Protein AF-A0A9D8KAE5-F1 (afdb_monomer_lite)

pLDDT: mean 85.7, std 10.89, range [58.34, 97.38]

Foldseek 3Di:
DAADQDPNDRDDPVDHPQWPWDWDADPVRKIKTKGKNQDPDPCSVPPDDIDMDIAICPDVCRVVVVVVRVVVD

Sequence (73 aa):
MGLPLIDGRIVNDGAIFHAKEGVIEDKHGQRLGFSGSVNETPNGWTSNFETIQTFCSWKPGGAEAIDDLEAGF

Structure (mmCIF, N/CA/C/O backbone):
data_AF-A0A9D8KAE5-F1
#
_entry.id   AF-A0A9D8KAE5-F1
#
loop_
_atom_site.group_PDB
_atom_site.id
_atom_site.type_symbol
_atom_site.label_atom_id
_atom_site.label_alt_id
_atom_site.label_comp_id
_atom_site.label_asym_id
_atom_site.label_entity_id
_atom_site.label_seq_id
_atom_site.pdbx_PDB_ins_code
_atom_site.Cartn_x
_atom_site.Cartn_y
_atom_site.Cartn_z
_atom_site.occupancy
_atom_site.B_iso_or_equiv
_atom_site.auth_seq_id
_atom_site.auth_comp_id
_atom_site.auth_asym_id
_atom_site.auth_atom_id
_atom_site.pdbx_PDB_model_num
ATOM 1 N N . MET A 1 1 ? 1.347 -7.808 -13.361 1.00 58.34 1 MET A N 1
ATOM 2 C CA . MET A 1 1 ? 0.555 -6.584 -13.609 1.00 58.34 1 MET A CA 1
ATOM 3 C C . MET A 1 1 ? -0.912 -6.968 -13.578 1.00 58.34 1 MET A C 1
ATOM 5 O O . MET A 1 1 ? -1.286 -7.863 -14.328 1.00 58.34 1 MET A O 1
ATOM 9 N N . GLY A 1 2 ? -1.696 -6.380 -12.675 1.00 60.84 2 GLY A N 1
ATOM 10 C CA . GLY A 1 2 ? -3.141 -6.610 -12.605 1.00 60.84 2 GLY A CA 1
ATOM 11 C C . GLY A 1 2 ? -3.877 -5.793 -13.666 1.00 60.84 2 GLY A C 1
ATOM 12 O O . GLY A 1 2 ? -3.451 -4.685 -13.999 1.00 60.84 2 GLY A O 1
ATOM 13 N N . LEU A 1 3 ? -4.964 -6.345 -14.202 1.00 67.50 3 LEU A N 1
ATOM 14 C CA . LEU A 1 3 ? -5.901 -5.579 -15.020 1.00 67.50 3 LEU A CA 1
ATOM 15 C C . LEU A 1 3 ? -6.931 -4.917 -14.094 1.00 67.50 3 LEU A C 1
ATOM 17 O O . LEU A 1 3 ? -7.337 -5.558 -13.120 1.00 67.50 3 LEU A O 1
ATOM 21 N N . PRO A 1 4 ? -7.347 -3.669 -14.364 1.00 65.94 4 PRO A N 1
ATOM 22 C CA . PRO A 1 4 ? -8.358 -3.017 -13.549 1.00 65.94 4 PRO A CA 1
ATOM 23 C C . PRO A 1 4 ? -9.675 -3.796 -13.623 1.00 65.94 4 PRO A C 1
ATOM 25 O O . PRO A 1 4 ? -10.071 -4.288 -14.686 1.00 65.94 4 PRO A O 1
ATOM 28 N N . LEU A 1 5 ? -10.359 -3.896 -12.486 1.00 68.94 5 LEU A N 1
ATOM 29 C CA . LEU A 1 5 ? -11.720 -4.408 -12.407 1.00 68.94 5 LEU A CA 1
ATOM 30 C C . LEU A 1 5 ? -12.660 -3.213 -12.250 1.00 68.94 5 LEU A C 1
ATOM 32 O O . LEU A 1 5 ? -12.627 -2.545 -11.222 1.00 68.94 5 LEU A O 1
ATOM 36 N N . ILE A 1 6 ? -13.492 -2.950 -13.254 1.00 70.81 6 ILE A N 1
ATOM 37 C CA . ILE A 1 6 ? -14.501 -1.883 -13.216 1.00 70.81 6 ILE A CA 1
ATOM 38 C C . ILE A 1 6 ? -15.869 -2.557 -13.302 1.00 70.81 6 ILE A C 1
ATOM 40 O O . ILE A 1 6 ? -16.110 -3.348 -14.216 1.00 70.81 6 ILE A O 1
ATOM 44 N N . ASP A 1 7 ? -16.736 -2.318 -12.316 1.00 78.62 7 ASP A N 1
ATOM 45 C CA . ASP A 1 7 ? -18.068 -2.938 -12.206 1.00 78.62 7 ASP A CA 1
ATOM 46 C C . ASP A 1 7 ? -18.058 -4.474 -12.352 1.00 78.62 7 ASP A C 1
ATOM 48 O O . ASP A 1 7 ? -18.886 -5.080 -13.038 1.00 78.62 7 ASP A O 1
ATOM 52 N N . GLY A 1 8 ? -17.071 -5.134 -11.736 1.00 78.69 8 GLY A N 1
ATOM 53 C CA . GLY A 1 8 ? -16.937 -6.594 -11.779 1.00 78.69 8 GLY A CA 1
ATOM 54 C C . GLY A 1 8 ? -16.472 -7.154 -13.129 1.00 78.69 8 GLY A C 1
ATOM 55 O O . GLY A 1 8 ? -16.506 -8.369 -13.329 1.00 78.69 8 GLY A O 1
ATOM 56 N N . ARG A 1 9 ? -16.018 -6.303 -14.058 1.00 74.44 9 ARG A N 1
ATOM 57 C CA . ARG A 1 9 ? -15.456 -6.716 -15.349 1.00 74.44 9 ARG A CA 1
ATOM 58 C C . ARG A 1 9 ? -13.997 -6.311 -15.462 1.00 74.44 9 ARG A C 1
ATOM 60 O O . ARG A 1 9 ? -13.628 -5.180 -15.163 1.00 74.44 9 ARG A O 1
ATOM 67 N N . ILE A 1 10 ? -13.176 -7.249 -15.928 1.00 74.69 10 ILE A N 1
ATOM 68 C CA . ILE A 1 10 ? -11.795 -6.967 -16.318 1.00 74.69 10 ILE A CA 1
ATOM 69 C C . ILE A 1 10 ? -11.854 -6.029 -17.525 1.00 74.69 10 ILE A C 1
ATOM 71 O O . ILE A 1 10 ? -12.388 -6.413 -18.570 1.00 74.69 10 ILE A O 1
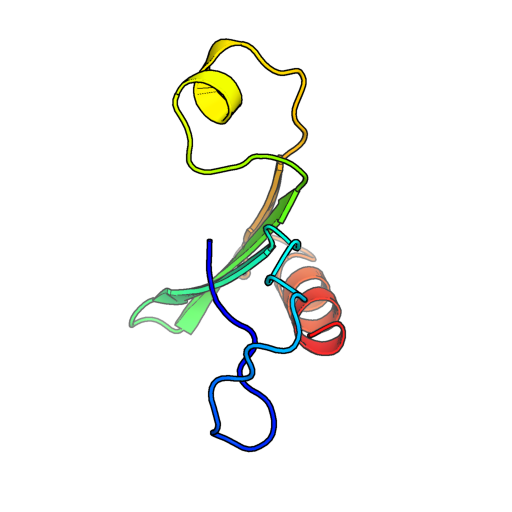ATOM 75 N N . VAL A 1 11 ? -11.315 -4.820 -17.392 1.00 70.62 11 VAL A N 1
ATOM 76 C CA . VAL A 1 11 ? -11.159 -3.905 -18.527 1.00 70.62 11 VAL A CA 1
ATOM 77 C C . VAL A 1 11 ? -9.764 -4.059 -19.128 1.00 70.62 11 VAL A C 1
ATOM 79 O O . VAL A 1 11 ? -8.777 -4.254 -18.423 1.00 70.62 11 VAL A O 1
ATOM 82 N N . ASN A 1 12 ? -9.696 -4.035 -20.458 1.00 66.12 12 ASN A N 1
ATOM 83 C CA . ASN A 1 12 ? -8.454 -4.106 -21.227 1.00 66.12 12 ASN A CA 1
ATOM 84 C C . ASN A 1 12 ? -8.434 -2.955 -22.240 1.00 66.12 12 ASN A C 1
ATOM 86 O O . ASN A 1 12 ? -8.399 -3.158 -23.451 1.00 66.12 12 ASN A O 1
ATOM 90 N N . ASP A 1 13 ? -8.556 -1.736 -21.723 1.00 69.62 13 ASP A N 1
ATOM 91 C CA . ASP A 1 13 ? -8.486 -0.475 -22.470 1.00 69.62 13 ASP A CA 1
ATOM 92 C C . ASP A 1 13 ? -7.037 0.036 -22.621 1.00 69.62 13 ASP A C 1
ATOM 94 O O . ASP A 1 13 ? -6.803 1.134 -23.121 1.00 69.62 13 ASP A O 1
ATOM 98 N N . GLY A 1 14 ? -6.058 -0.775 -22.205 1.00 64.44 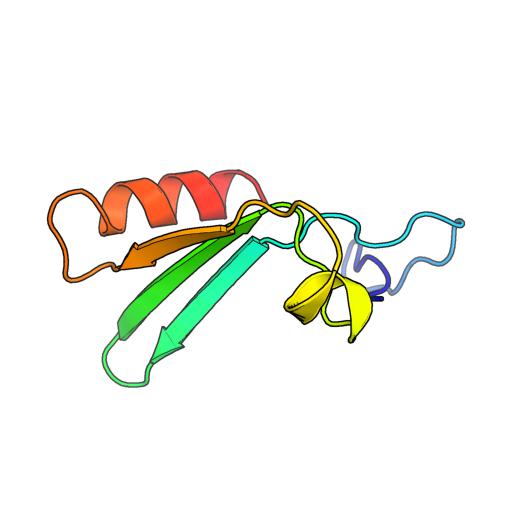14 GLY A N 1
ATOM 99 C CA . GLY A 1 14 ? -4.645 -0.410 -22.142 1.00 64.44 14 GLY A CA 1
ATOM 100 C C . GLY A 1 14 ? -4.229 0.225 -20.813 1.00 64.44 14 GLY A C 1
ATOM 101 O O . GLY A 1 14 ? -3.027 0.371 -20.582 1.00 64.44 14 GLY A O 1
ATOM 102 N N . ALA A 1 15 ? -5.169 0.547 -19.916 1.00 63.81 15 ALA A N 1
ATOM 103 C CA . ALA A 1 15 ? -4.850 0.907 -18.545 1.00 63.81 15 ALA A CA 1
ATOM 104 C C . ALA A 1 15 ? -4.519 -0.359 -17.746 1.00 63.81 15 ALA A C 1
ATOM 106 O O . ALA A 1 15 ? -5.233 -1.361 -17.764 1.00 63.81 15 ALA A O 1
ATOM 107 N N . ILE A 1 16 ? -3.401 -0.311 -17.033 1.00 68.19 16 ILE A N 1
ATOM 108 C CA . ILE A 1 16 ? -2.988 -1.354 -16.097 1.00 68.19 16 ILE A CA 1
ATOM 109 C C . ILE A 1 16 ? -3.071 -0.790 -14.691 1.00 68.19 16 ILE A C 1
ATOM 111 O O . ILE A 1 16 ? -2.807 0.395 -14.479 1.00 68.19 16 ILE A O 1
ATOM 115 N N . PHE A 1 17 ? -3.395 -1.640 -13.719 1.00 68.94 17 PHE A N 1
ATOM 116 C CA . PHE A 1 17 ? -3.298 -1.242 -12.324 1.00 68.94 17 PHE A CA 1
ATOM 117 C C . PHE A 1 17 ? -1.830 -0.917 -12.009 1.00 68.94 17 PHE A C 1
ATOM 119 O O . PHE A 1 17 ? -0.964 -1.798 -12.016 1.00 68.94 17 PHE A O 1
ATOM 126 N N . HIS A 1 18 ? -1.543 0.374 -11.833 1.00 73.62 18 HIS A N 1
ATOM 127 C CA . HIS A 1 18 ? -0.184 0.893 -11.694 1.00 73.62 18 HIS A CA 1
ATOM 128 C C . HIS A 1 18 ? 0.148 1.319 -10.261 1.00 73.62 18 HIS A C 1
ATOM 130 O O . HIS A 1 18 ? 1.324 1.531 -9.969 1.00 73.62 18 HIS A O 1
ATOM 136 N N . ALA A 1 19 ? -0.830 1.394 -9.361 1.00 77.81 19 ALA A N 1
ATOM 137 C CA . ALA A 1 19 ? -0.554 1.560 -7.941 1.00 77.81 19 ALA A CA 1
ATOM 138 C C . ALA A 1 19 ? 0.079 0.276 -7.371 1.00 77.81 19 ALA A C 1
ATOM 140 O O . ALA A 1 19 ? -0.139 -0.823 -7.889 1.00 77.81 19 ALA A O 1
ATOM 141 N N . LYS A 1 20 ? 0.931 0.413 -6.352 1.00 86.56 20 LYS A N 1
ATOM 142 C CA . LYS A 1 20 ? 1.516 -0.720 -5.613 1.00 86.56 20 LYS A CA 1
ATOM 143 C C . LYS A 1 20 ? 1.231 -0.519 -4.144 1.00 86.56 20 LYS A C 1
ATOM 145 O O . LYS A 1 20 ? 2.110 -0.294 -3.316 1.00 86.56 20 LYS A O 1
ATOM 150 N N . GLU A 1 21 ? -0.058 -0.540 -3.880 1.00 90.75 21 GLU A N 1
ATOM 151 C CA . GLU A 1 21 ? -0.635 -0.329 -2.576 1.00 90.75 21 GLU A CA 1
ATOM 152 C C . GLU A 1 21 ? -1.756 -1.324 -2.343 1.00 90.75 21 GLU A C 1
ATOM 154 O O . GLU A 1 21 ? -2.288 -1.921 -3.284 1.00 90.75 21 GLU A O 1
ATOM 159 N N . GLY A 1 22 ? -2.063 -1.545 -1.076 1.00 91.06 22 GLY A N 1
ATOM 160 C CA . GLY A 1 22 ? -3.087 -2.487 -0.681 1.00 91.06 22 GLY A CA 1
ATOM 161 C C . GLY A 1 22 ? -3.136 -2.677 0.822 1.00 91.06 22 GLY A C 1
ATOM 162 O O . GLY A 1 22 ? -2.257 -2.229 1.563 1.00 91.06 22 GLY A O 1
ATOM 163 N N . VAL A 1 23 ? -4.179 -3.376 1.253 1.00 94.50 23 VAL A N 1
ATOM 164 C CA . VAL A 1 23 ? -4.407 -3.757 2.644 1.00 94.50 23 VAL A CA 1
ATOM 165 C C . VAL A 1 23 ? -4.570 -5.266 2.716 1.00 94.50 23 VAL A C 1
ATOM 167 O O . VAL A 1 23 ? -5.267 -5.875 1.905 1.00 94.50 23 VAL A O 1
ATOM 170 N N . ILE A 1 24 ? -3.892 -5.878 3.682 1.00 94.81 24 ILE A N 1
ATOM 171 C CA . ILE A 1 24 ? -4.009 -7.302 3.991 1.00 94.81 24 ILE A CA 1
ATOM 172 C C . ILE A 1 24 ? -4.552 -7.420 5.409 1.00 94.81 24 ILE A C 1
ATOM 174 O O . ILE A 1 24 ? -3.977 -6.841 6.330 1.00 94.81 24 ILE A O 1
ATOM 178 N N . GLU A 1 25 ? -5.625 -8.187 5.584 1.00 96.31 25 GLU A N 1
ATOM 179 C CA . GLU A 1 25 ? -6.207 -8.495 6.889 1.00 96.31 25 GLU A CA 1
ATOM 180 C C . GLU A 1 25 ? -5.949 -9.960 7.265 1.00 96.31 25 GLU A C 1
ATOM 182 O O . GLU A 1 25 ? -6.115 -10.869 6.446 1.00 96.31 25 GLU A O 1
ATOM 187 N N . ASP A 1 26 ? -5.517 -10.197 8.504 1.00 94.94 26 ASP A N 1
ATOM 188 C CA . ASP A 1 26 ? -5.361 -11.541 9.050 1.00 94.94 26 ASP A CA 1
ATOM 189 C C . ASP A 1 26 ? -6.663 -12.075 9.682 1.00 94.94 26 ASP A C 1
ATOM 191 O O . ASP A 1 26 ? -7.654 -11.375 9.864 1.00 94.94 26 ASP A O 1
ATOM 195 N N . LYS A 1 27 ? -6.662 -13.347 10.095 1.00 96.38 27 LYS A N 1
ATOM 196 C CA . LYS A 1 27 ? -7.831 -13.984 10.737 1.00 96.38 27 LYS A CA 1
ATOM 197 C C . LYS A 1 27 ? -8.236 -13.376 12.092 1.00 96.38 27 LYS A C 1
ATOM 199 O O . LYS A 1 27 ? -9.238 -13.797 12.667 1.00 96.38 27 LYS A O 1
ATOM 204 N N . HIS A 1 28 ? -7.416 -12.490 12.650 1.00 95.31 28 HIS A N 1
ATOM 205 C CA . HIS A 1 28 ? -7.635 -11.799 13.915 1.00 95.31 28 HIS A CA 1
ATOM 206 C C . HIS A 1 28 ? -8.094 -10.345 13.708 1.00 95.31 28 HIS A C 1
ATOM 208 O O . HIS A 1 28 ? -8.257 -9.630 14.697 1.00 95.31 28 HIS A O 1
ATOM 214 N N . GLY A 1 29 ? -8.316 -9.909 12.460 1.00 95.12 29 GLY A N 1
ATOM 215 C CA . GLY A 1 29 ? -8.690 -8.535 12.120 1.00 95.12 29 GLY A CA 1
ATOM 216 C C . GLY A 1 29 ? -7.517 -7.550 12.179 1.00 95.12 29 GLY A C 1
ATOM 217 O O . GLY A 1 29 ? -7.721 -6.335 12.223 1.00 95.12 29 GLY A O 1
ATOM 218 N N . GLN A 1 30 ? -6.273 -8.038 12.237 1.00 96.69 30 GLN A N 1
ATOM 219 C CA . GLN A 1 30 ? -5.094 -7.184 12.140 1.00 96.69 30 GLN A CA 1
ATOM 220 C C . GLN A 1 30 ? -4.841 -6.841 10.678 1.00 96.69 30 GLN A C 1
ATOM 222 O O . GLN A 1 30 ? -4.744 -7.729 9.832 1.00 96.69 30 GLN A O 1
ATOM 227 N N . ARG A 1 31 ? -4.705 -5.545 10.395 1.00 97.38 31 ARG A N 1
ATOM 228 C CA . ARG A 1 31 ? -4.539 -5.013 9.044 1.00 97.38 31 ARG A CA 1
ATOM 229 C C . ARG A 1 31 ? -3.116 -4.496 8.855 1.00 97.38 31 ARG A C 1
ATOM 231 O O . ARG A 1 31 ? -2.580 -3.796 9.720 1.00 97.38 31 ARG A O 1
ATOM 238 N N . LEU A 1 32 ? -2.520 -4.838 7.720 1.00 96.56 32 LEU A N 1
ATOM 239 C CA . LEU A 1 32 ? -1.260 -4.300 7.220 1.00 96.56 32 LEU A CA 1
ATOM 240 C C . LEU A 1 32 ? -1.546 -3.562 5.911 1.00 96.56 32 LEU A C 1
ATOM 242 O O . LEU A 1 32 ? -1.841 -4.197 4.901 1.00 96.56 32 LEU A O 1
ATOM 246 N N . GLY A 1 33 ? -1.449 -2.237 5.941 1.00 95.44 33 GLY A N 1
ATOM 247 C CA . GLY A 1 33 ? -1.467 -1.402 4.745 1.00 95.44 33 GLY A CA 1
ATOM 248 C C . GLY A 1 33 ? -0.056 -1.204 4.206 1.00 95.44 33 GLY A C 1
ATOM 249 O O . GLY A 1 33 ? 0.898 -1.084 4.978 1.00 95.44 33 GLY A O 1
ATOM 250 N N . PHE A 1 34 ? 0.093 -1.141 2.891 1.00 94.19 34 PHE A N 1
ATOM 251 C CA . PHE A 1 34 ? 1.339 -0.749 2.242 1.00 94.19 34 PHE A CA 1
ATOM 252 C C . PHE A 1 34 ? 1.050 0.160 1.052 1.00 94.19 34 PHE A C 1
ATOM 254 O O . PHE A 1 34 ? 0.021 0.013 0.404 1.00 94.19 34 PHE A O 1
ATOM 261 N N . SER A 1 35 ? 1.960 1.088 0.761 1.00 92.94 35 SER A N 1
ATOM 262 C CA . SER A 1 35 ? 1.932 1.905 -0.457 1.00 92.94 35 SER A CA 1
ATOM 263 C C . SER A 1 35 ? 3.353 2.273 -0.878 1.00 92.94 35 SER A C 1
ATOM 265 O O . SER A 1 35 ? 4.247 2.437 -0.038 1.00 92.94 35 SER A O 1
ATOM 267 N N . GLY A 1 36 ? 3.594 2.358 -2.183 1.00 90.25 36 GLY A N 1
ATOM 268 C CA . GLY A 1 36 ? 4.928 2.593 -2.710 1.00 90.25 36 GLY A CA 1
ATOM 269 C C . GLY A 1 36 ? 5.049 2.488 -4.226 1.00 90.25 36 GLY A C 1
ATOM 270 O O . GLY A 1 36 ? 4.074 2.305 -4.953 1.00 90.25 36 GLY A O 1
ATOM 271 N N . SER A 1 37 ? 6.289 2.604 -4.701 1.00 88.81 37 SER A N 1
ATOM 272 C CA . SER A 1 37 ? 6.647 2.502 -6.122 1.00 88.81 37 SER A CA 1
ATOM 273 C C . SER A 1 37 ? 7.149 1.107 -6.521 1.00 88.81 37 SER A C 1
ATOM 275 O O . SER A 1 37 ? 7.163 0.776 -7.710 1.00 88.81 37 SER A O 1
ATOM 277 N N . VAL A 1 38 ? 7.500 0.271 -5.533 1.00 87.44 38 VAL A N 1
ATOM 278 C CA . VAL A 1 38 ? 8.126 -1.039 -5.752 1.00 87.44 38 VAL A CA 1
ATOM 279 C C . VAL A 1 38 ? 7.227 -1.978 -6.557 1.00 87.44 38 VAL A C 1
ATOM 281 O O . VAL A 1 38 ? 6.111 -2.307 -6.166 1.00 87.44 38 VAL A O 1
ATOM 284 N N . ASN A 1 39 ? 7.732 -2.444 -7.697 1.00 84.50 39 ASN A N 1
ATOM 285 C CA . ASN A 1 39 ? 7.113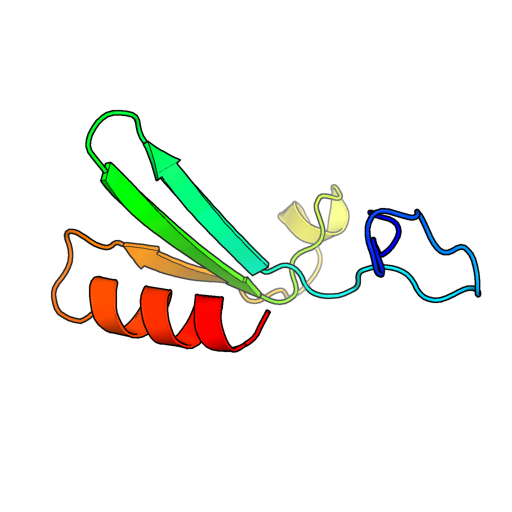 -3.529 -8.456 1.00 84.50 39 ASN A CA 1
ATOM 286 C C . ASN A 1 39 ? 7.606 -4.889 -7.948 1.00 84.50 39 ASN A C 1
ATOM 288 O O . ASN A 1 39 ? 8.785 -5.035 -7.626 1.00 84.50 39 ASN A O 1
ATOM 292 N N . GLU A 1 40 ? 6.754 -5.916 -8.011 1.00 83.31 40 GLU A N 1
ATOM 293 C CA . GLU A 1 40 ? 7.129 -7.312 -7.741 1.00 83.31 40 GLU A CA 1
ATOM 294 C C . GLU A 1 40 ? 7.971 -7.895 -8.896 1.00 83.31 40 GLU A C 1
ATOM 296 O O . GLU A 1 40 ? 7.535 -8.725 -9.690 1.00 83.31 40 GLU A O 1
ATOM 301 N N . THR A 1 41 ? 9.194 -7.392 -9.043 1.00 83.69 41 THR A N 1
ATOM 302 C CA . THR A 1 41 ? 10.155 -7.788 -10.081 1.00 83.69 41 THR A CA 1
ATOM 303 C C . THR A 1 41 ? 11.563 -7.788 -9.493 1.00 83.69 41 THR A C 1
ATOM 305 O O . THR A 1 41 ? 11.818 -6.981 -8.598 1.00 83.69 41 THR A O 1
ATOM 308 N N . PRO A 1 42 ? 12.506 -8.614 -9.988 1.00 86.81 42 PRO A N 1
ATOM 309 C CA . PRO A 1 42 ? 13.867 -8.662 -9.446 1.00 86.81 42 PRO A CA 1
ATOM 310 C C . PRO A 1 42 ? 14.512 -7.276 -9.316 1.00 86.81 42 PRO A C 1
ATOM 312 O O . PRO A 1 42 ? 14.992 -6.922 -8.246 1.00 86.81 42 PRO A O 1
ATOM 315 N N . ASN A 1 43 ? 14.408 -6.444 -10.357 1.00 83.38 43 ASN A N 1
ATOM 316 C CA . ASN A 1 43 ? 14.968 -5.093 -10.339 1.00 83.38 43 ASN A CA 1
ATOM 317 C C . ASN A 1 43 ? 14.303 -4.183 -9.297 1.00 83.38 43 ASN A C 1
ATOM 319 O O . ASN A 1 43 ? 15.009 -3.412 -8.654 1.00 83.38 43 ASN A O 1
ATOM 323 N N . GLY A 1 44 ? 12.983 -4.289 -9.099 1.00 82.31 44 GLY A N 1
ATOM 324 C CA . GLY A 1 44 ? 12.273 -3.553 -8.046 1.00 82.31 44 GLY A CA 1
ATOM 325 C C . GLY A 1 44 ? 12.765 -3.908 -6.639 1.00 82.31 44 GLY A C 1
ATOM 326 O O . GLY A 1 44 ? 12.815 -3.044 -5.772 1.00 82.31 44 GLY A O 1
ATOM 327 N N . TRP A 1 45 ? 13.200 -5.153 -6.425 1.00 83.69 45 TRP A N 1
ATOM 328 C CA . TRP A 1 45 ? 13.718 -5.622 -5.137 1.00 83.69 45 TRP A CA 1
ATOM 329 C C . TRP A 1 45 ? 15.212 -5.352 -4.918 1.00 83.69 45 TRP A C 1
ATOM 331 O O . TRP A 1 45 ? 15.639 -5.258 -3.769 1.00 83.69 45 TRP A O 1
ATOM 341 N N . THR A 1 46 ? 16.023 -5.272 -5.980 1.00 82.06 46 THR A N 1
ATOM 342 C CA . THR A 1 46 ? 17.494 -5.293 -5.836 1.00 82.06 46 THR A CA 1
ATOM 343 C C . THR A 1 46 ? 18.236 -4.111 -6.435 1.00 82.06 46 THR A C 1
ATOM 345 O O . THR A 1 46 ? 19.417 -3.940 -6.137 1.00 82.06 46 THR A O 1
ATOM 348 N N . SER A 1 47 ? 17.622 -3.344 -7.336 1.00 82.38 47 SER A N 1
ATOM 349 C CA . SER A 1 47 ? 18.378 -2.439 -8.213 1.00 82.38 47 SER A CA 1
ATOM 350 C C . SER A 1 47 ? 17.763 -1.057 -8.353 1.00 82.38 47 SER A C 1
ATOM 352 O O . SER A 1 47 ? 18.496 -0.071 -8.400 1.00 82.38 47 SER A O 1
ATOM 354 N N . ASN A 1 48 ? 16.440 -0.969 -8.425 1.00 88.12 48 ASN A N 1
ATOM 355 C CA . ASN A 1 48 ? 15.758 0.306 -8.529 1.00 88.12 48 ASN A CA 1
ATOM 356 C C . ASN A 1 48 ? 15.803 1.063 -7.198 1.00 88.12 48 ASN A C 1
ATOM 358 O O . ASN A 1 48 ? 15.848 0.475 -6.118 1.00 88.12 48 ASN A O 1
ATOM 362 N N . PHE A 1 49 ? 15.730 2.389 -7.289 1.00 87.19 49 PHE A N 1
ATOM 363 C CA . PHE A 1 49 ? 15.462 3.231 -6.134 1.00 87.19 49 PHE A CA 1
ATOM 364 C C . PHE A 1 49 ? 13.949 3.317 -5.933 1.00 87.19 49 PHE A C 1
ATOM 366 O O . PHE A 1 49 ? 13.267 4.056 -6.640 1.00 87.19 49 PHE A O 1
ATOM 373 N N . GLU A 1 50 ? 13.436 2.525 -4.999 1.00 89.00 50 GLU A N 1
ATOM 374 C CA . GLU A 1 50 ? 12.006 2.411 -4.718 1.00 89.00 50 GLU A CA 1
ATOM 375 C C . GLU A 1 50 ? 11.687 2.917 -3.309 1.00 89.00 50 GLU A C 1
ATOM 377 O O . GLU A 1 50 ? 12.528 2.892 -2.410 1.00 89.00 50 GLU A O 1
ATOM 382 N N . THR A 1 51 ? 10.446 3.353 -3.101 1.00 89.00 51 THR A N 1
ATOM 383 C CA . THR A 1 51 ? 9.919 3.661 -1.766 1.00 89.00 51 THR A CA 1
ATOM 384 C C . THR A 1 51 ? 8.812 2.679 -1.417 1.00 89.00 51 THR A C 1
ATOM 386 O O . THR A 1 51 ? 7.954 2.393 -2.252 1.00 89.00 51 THR A O 1
ATOM 389 N N . ILE A 1 52 ? 8.823 2.191 -0.178 1.00 91.25 52 ILE A N 1
ATOM 390 C CA . ILE A 1 52 ? 7.737 1.415 0.420 1.00 91.25 52 ILE A CA 1
ATOM 391 C C . ILE A 1 52 ? 7.436 1.975 1.808 1.00 91.25 52 ILE A C 1
ATOM 393 O O . ILE A 1 52 ? 8.335 2.176 2.623 1.00 91.25 52 ILE A O 1
ATOM 397 N N . GLN A 1 53 ? 6.164 2.244 2.060 1.00 92.81 53 GLN A N 1
ATOM 398 C CA . GLN A 1 53 ? 5.642 2.654 3.356 1.00 92.81 53 GLN A CA 1
ATOM 399 C C . GLN A 1 53 ? 4.656 1.595 3.831 1.00 92.81 53 GLN A C 1
ATOM 401 O O . GLN A 1 53 ? 3.878 1.075 3.034 1.00 92.81 53 GLN A O 1
ATOM 406 N N . THR A 1 54 ? 4.705 1.264 5.120 1.00 94.12 54 THR A N 1
ATOM 407 C CA . THR A 1 54 ? 3.864 0.223 5.723 1.00 94.12 54 THR A CA 1
ATOM 408 C C . THR A 1 54 ? 3.190 0.734 6.985 1.00 94.12 54 THR A C 1
ATOM 410 O O . THR A 1 54 ? 3.845 1.350 7.828 1.00 94.12 54 THR A O 1
ATOM 413 N N . PHE A 1 55 ? 1.915 0.399 7.148 1.00 95.75 55 PHE A N 1
ATOM 414 C CA . PHE A 1 55 ? 1.069 0.801 8.266 1.00 95.75 55 PHE A CA 1
ATOM 415 C C . PHE A 1 55 ? 0.480 -0.438 8.926 1.00 95.75 55 PHE A C 1
ATOM 417 O O . PHE A 1 55 ? -0.021 -1.333 8.253 1.00 95.75 55 PHE A O 1
ATOM 424 N N . CYS A 1 56 ? 0.529 -0.498 10.251 1.00 97.25 56 CYS A N 1
ATOM 425 C CA . CYS A 1 56 ? 0.036 -1.639 11.013 1.00 97.25 56 CYS A CA 1
ATOM 426 C C . CYS A 1 56 ? -1.115 -1.193 11.908 1.00 97.25 56 CYS A C 1
ATOM 428 O O . CYS A 1 56 ? -0.906 -0.325 12.755 1.00 97.25 56 CYS A O 1
ATOM 430 N N . SER A 1 57 ? -2.289 -1.821 11.805 1.00 97.12 57 SER A N 1
ATOM 431 C CA . SER A 1 57 ? -3.464 -1.427 12.601 1.00 97.12 57 SER A CA 1
ATOM 432 C C . SER A 1 57 ? -3.238 -1.526 14.113 1.00 97.12 57 SER A C 1
ATOM 434 O O . SER A 1 57 ? -3.857 -0.805 14.888 1.00 97.12 57 SER A O 1
ATOM 436 N N . TRP A 1 58 ? -2.308 -2.383 14.543 1.00 95.69 58 TRP A N 1
ATOM 437 C CA . TRP A 1 58 ? -1.919 -2.569 15.943 1.00 95.69 58 TRP A CA 1
ATOM 438 C C . TRP A 1 58 ? -0.849 -1.579 16.437 1.00 95.69 58 TRP A C 1
ATOM 440 O O . TRP A 1 58 ? -0.327 -1.728 17.546 1.00 95.69 58 TRP A O 1
ATOM 450 N N . LYS A 1 59 ? -0.474 -0.583 15.627 1.00 96.38 59 LYS A N 1
ATOM 451 C CA . LYS A 1 59 ? 0.423 0.512 16.015 1.00 96.38 59 LYS A CA 1
ATOM 452 C C . LYS A 1 59 ? -0.368 1.820 16.153 1.00 96.38 59 LYS A C 1
ATOM 454 O O . LYS A 1 59 ? -1.353 2.005 15.441 1.00 96.38 59 LYS A O 1
ATOM 459 N N . PRO A 1 60 ? 0.048 2.742 17.044 1.00 96.25 60 PRO A N 1
ATOM 460 C CA . PRO A 1 60 ? -0.603 4.046 17.178 1.00 96.25 60 PRO A CA 1
ATOM 461 C C . PRO A 1 60 ? -0.699 4.775 15.831 1.00 96.25 60 PRO A C 1
ATOM 463 O O . PRO A 1 60 ? 0.294 4.846 15.111 1.00 96.25 60 PRO A O 1
ATOM 466 N N . GLY A 1 61 ? -1.891 5.274 15.491 1.00 94.12 61 GLY A N 1
ATOM 467 C CA . GLY A 1 61 ? -2.175 5.950 14.215 1.00 94.12 61 GLY A CA 1
ATOM 468 C C . GLY A 1 61 ? -2.233 5.035 12.985 1.00 94.12 61 GLY A C 1
ATOM 469 O O . GLY A 1 61 ? -2.615 5.481 11.911 1.00 94.12 61 GLY A O 1
ATOM 470 N N . GLY A 1 62 ? -1.891 3.749 13.114 1.00 95.75 62 GLY A N 1
ATOM 471 C CA . GLY A 1 62 ? -1.845 2.839 11.972 1.00 95.75 62 GLY A CA 1
ATOM 472 C C . GLY A 1 62 ? -3.221 2.426 11.457 1.00 95.75 62 GLY A C 1
ATOM 473 O O . GLY A 1 62 ? -3.358 2.196 10.266 1.00 95.75 62 GLY A O 1
ATOM 474 N N . ALA A 1 63 ? -4.239 2.352 12.321 1.00 95.75 63 ALA A N 1
ATOM 475 C CA . ALA A 1 63 ? -5.610 2.082 11.885 1.00 95.75 63 ALA A CA 1
ATOM 476 C C . ALA A 1 63 ? -6.172 3.229 11.027 1.00 95.75 63 ALA A C 1
ATOM 478 O O . ALA A 1 63 ? -6.658 2.965 9.939 1.00 95.75 63 ALA A O 1
ATOM 479 N N . GLU A 1 64 ? -6.011 4.479 11.472 1.00 96.38 64 GLU A N 1
ATOM 480 C CA . GLU A 1 64 ? -6.432 5.680 10.731 1.00 96.38 64 GLU A CA 1
ATOM 481 C C . GLU A 1 64 ? -5.703 5.794 9.385 1.00 96.38 64 GLU A C 1
ATOM 483 O O . GLU A 1 64 ? -6.340 5.965 8.356 1.00 96.38 64 GLU A O 1
ATOM 488 N N . ALA A 1 65 ? -4.384 5.570 9.362 1.00 95.12 65 ALA A N 1
ATOM 489 C CA . ALA A 1 65 ? -3.616 5.576 8.116 1.00 95.12 65 ALA A CA 1
ATOM 490 C C . ALA A 1 65 ? -4.050 4.478 7.124 1.00 95.12 65 ALA A C 1
ATOM 492 O O . ALA A 1 65 ? -3.927 4.658 5.914 1.00 95.12 65 ALA A O 1
ATOM 493 N N . ILE A 1 66 ? -4.525 3.332 7.623 1.00 95.81 66 ILE A N 1
ATOM 494 C CA . ILE A 1 66 ? -5.096 2.273 6.781 1.00 95.81 66 ILE A CA 1
ATOM 495 C C . ILE A 1 66 ? -6.472 2.695 6.269 1.00 95.81 66 ILE A C 1
ATOM 497 O O . ILE A 1 66 ? -6.726 2.531 5.084 1.00 95.81 66 ILE A O 1
ATOM 501 N N . ASP A 1 67 ? -7.324 3.268 7.119 1.00 94.75 67 ASP A N 1
ATOM 502 C CA . ASP A 1 67 ? -8.652 3.738 6.715 1.00 94.75 67 ASP A CA 1
ATOM 503 C C . ASP A 1 67 ? -8.548 4.836 5.632 1.00 94.75 67 ASP A C 1
ATOM 505 O O . ASP A 1 67 ? -9.274 4.795 4.639 1.00 94.75 67 ASP A O 1
ATOM 509 N N . ASP A 1 68 ? -7.589 5.760 5.766 1.00 94.19 68 ASP A N 1
ATOM 510 C CA . ASP A 1 68 ? -7.278 6.783 4.757 1.00 94.19 68 ASP A CA 1
ATOM 511 C C . ASP A 1 68 ? -6.778 6.172 3.439 1.00 94.19 68 ASP A C 1
ATOM 513 O O . ASP A 1 68 ? -7.134 6.641 2.356 1.00 94.19 68 ASP A O 1
ATOM 517 N N . LEU A 1 69 ? -5.956 5.119 3.520 1.00 91.12 69 LEU A N 1
ATOM 518 C CA . LEU A 1 69 ? -5.471 4.389 2.349 1.00 91.12 69 LEU A CA 1
ATOM 519 C C . LEU A 1 69 ? -6.625 3.675 1.628 1.00 91.12 69 LEU A C 1
ATOM 521 O O . LEU A 1 69 ? -6.731 3.782 0.410 1.00 91.12 69 LEU A O 1
ATOM 525 N N . GLU A 1 70 ? -7.505 2.993 2.367 1.00 90.69 70 GLU A N 1
ATOM 526 C CA . GLU A 1 70 ? -8.677 2.303 1.809 1.00 90.69 70 GLU A CA 1
ATOM 527 C C . GLU A 1 70 ? -9.683 3.275 1.184 1.00 90.69 70 GLU A C 1
ATOM 529 O O . GLU A 1 70 ? -10.301 2.948 0.173 1.00 90.69 70 G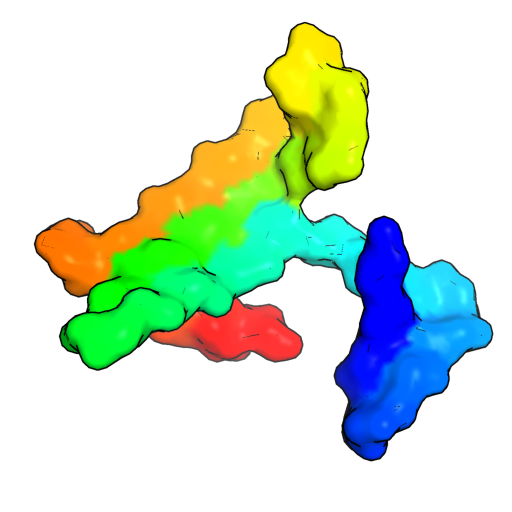LU A O 1
ATOM 534 N N . ALA A 1 71 ? -9.821 4.484 1.736 1.00 90.31 71 ALA A N 1
ATOM 535 C CA . ALA A 1 71 ? -10.661 5.533 1.161 1.00 90.31 71 ALA A CA 1
ATOM 536 C C . ALA A 1 71 ? -10.141 6.068 -0.189 1.00 90.31 71 ALA A C 1
ATOM 538 O O . ALA A 1 71 ? -10.888 6.738 -0.905 1.00 90.31 71 ALA A O 1
ATOM 539 N N . GLY A 1 72 ? -8.872 5.806 -0.522 1.00 82.81 72 GLY A N 1
ATOM 540 C CA . GLY A 1 72 ? -8.240 6.194 -1.783 1.00 82.81 72 GLY A CA 1
ATOM 541 C C . GLY A 1 72 ? -8.368 5.173 -2.919 1.00 82.81 72 GLY A C 1
ATOM 542 O O . GLY A 1 72 ? -7.980 5.502 -4.043 1.00 82.81 72 GLY A O 1
ATOM 543 N N . PHE A 1 73 ? -8.873 3.965 -2.641 1.00 79.62 73 PHE A N 1
ATOM 544 C CA . PHE A 1 73 ? -9.103 2.911 -3.640 1.00 79.62 73 PHE A CA 1
ATOM 545 C C . PHE A 1 73 ? -10.342 3.191 -4.501 1.00 79.62 73 PHE A C 1
ATOM 547 O O . PHE A 1 73 ? -10.277 2.882 -5.715 1.00 79.62 73 PHE A O 1
#

Secondary structure (DSSP, 8-state):
-PPPEETTEE--SS-------EEEE-TTS-EEEEEES--SSHHHHHTS---EEEEETTSTTHHHHHHHHHTT-

Radius of gyration: 14.32 Å; chains: 1; bounding box: 36×21×40 Å

=== Feature glossary ===
Key to the feature types in this record:

Secondary structure (8-state, DSSP). Secondary structure is the local, repeating backbone conformation. DSSP classifies it into eight states by reading the hydrogen-bond network: three helix types (H, G, I), two β types (E, B), two non-regular types (T, S), and unstructured coil (-).

Backbone torsions (φ/ψ). Backbone dihedral angles. Every residue except chai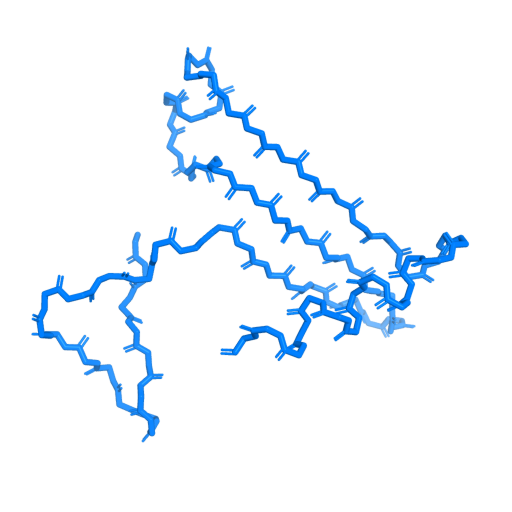n termini has a φ (preceding-C → N → Cα → C) and a ψ (N → Cα → C → next-N). They are reported in degrees following the IUPAC sign convention. Secondary structure is essentially a statement about which (φ, ψ) basin each residue occupies.

Predicted aligned error. Predicted Aligned Error (PAE) is an AlphaFold confidence matrix: entry (i, j) is the expected error in the position of residue j, in ångströms, when the prediction is superimposed on the true structure at residue i. Low PAE within a block of residues means that block is internally rigid and well-predicted; high PAE between two blocks means their relative placement is uncertain even if each block individually is confident.

B-factor. B-factor (Debye–Waller factor) reflects atomic displacement in the crystal lattice. It is an experimental observable (units Å²), not a prediction; low values mean the atom is pinned down, high values mean it moves or is heterogeneous across the crystal.

Secondary structure (3-state, P-SEA). Three-state secondary structure (P-SEA) collapses the eight DSSP classes into helix (a), strand (b), and coil (c). P-SEA assigns these from Cα geometry alone — distances and angles — without requiring backbone oxygens, so it works on any Cα trace.

Sequence. Primary structure: the covalent order of the twenty standard amino acids along the backbone. Two proteins with the same sequence will (almost always) fold to the same structure; two with 30% identity often share a fold but not the details.

pLDDT. pLDDT is the predicted lDDT-Cα score: AlphaFold's confidence that the local environment of each residue (all inter-atomic distances within 15 Å) is correctly placed. It is a per-residue number between 0 and 100, with higher meaning more reliable.

InterPro / GO / CATH / organism. Functional annotations link the protein to curated databases. InterPro entries identify conserved domains and families by matching the sequence against member-database signatures (Pfam, PROSITE, CDD, …). Gene Ontology (GO) terms describe molecular function, biological process, and cellular component in a controlled vocabulary. CATH places the structure in a hierarchical fold classification (Class/Architecture/Topology/Homologous-superfamily). The organism is the source species.

Contact-map, Ramachandran, and PAE plots. Three diagnostic plots accompany the record. The Cα contact map visualizes the tertiary structure as a 2D adjacency matrix (8 Å cutoff, sequence-local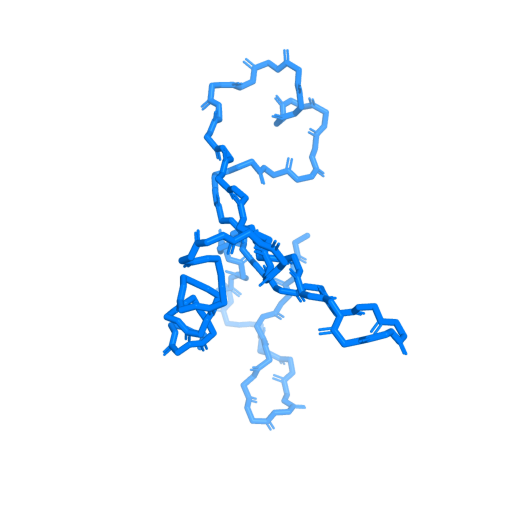 contacts suppressed). The Ramachandran plot shows the distribution of backbone (φ, ψ) torsions, with points in the α and β basins reflecting secondary structure content. The PAE plot shows AlphaFold's inter-residue confidence as a color matrix.

mmCIF coordinates. The mmCIF table is the protein's shape written out atom by atom. For each backbone N, Cα, C, and carbonyl O, it records an (x, y, z) coordinate triple in Å plus the residue type, chain letter, and residue number.

Radius of gyration, Cα contacts, bounding box. Three whole-structure scalars: the radius of gyration (RMS distance of Cα from centroid, in Å), the count of Cα–Cα contacts (pairs closer than 8 Å and separated by more than four residues in sequence — i.e. tertiary, not local, contacts), and the bounding-box dimensions. Together they distinguish compact globular folds from extended fibres or disordered chains.

Foldseek 3Di. The Foldseek 3Di string encodes local tertiary geometry as a 20-letter alphabet — one character per residue — derived from the relative positions of nearby Cα atoms. Unlike the amino-acid sequence, 3Di is a direct function of the 3D structure, so two proteins with the same fold have similar 3Di strings even at low sequence identity.

Rendered structure images. Six rendered views show the 3D structure from the faces of a cube — i.e. along ±x, ±y, ±z. Rendering representation is drawn randomly per protein from cartoon (secondary-structure ribbons), sticks (backbone bonds), or molecular surface; coloring is either N→C rainbow (blue at the N-terminus through red at the C-terminus) or one color per chain.

Nearest PDB structures. The Foldseek neighbor list gives the closest experimentally determined structures in the PDB, ranked by structural alignment. TM-score near 1 means near-identical fold; near 0.3 means only rough topology match. This is how one finds what a novel AlphaFold prediction most resembles in the solved-structure universe.

Solvent-accessible surface area. SASA measures how much of the protein is reachable by solvent. It is computed by rolling a water-sized probe over the atomic surface and summing the exposed area (Å²). Per-residue SASA distinguishes core (buried, low SASA) from surface (exposed, high SASA) residues; total SASA is a whole-molecule size measure.